Protein AF-A0A355FSC6-F1 (afdb_monomer_lite)

Structure (mmCIF, N/CA/C/O backbone):
data_AF-A0A355FSC6-F1
#
_entry.id   AF-A0A355FSC6-F1
#
loop_
_atom_site.group_PDB
_atom_site.id
_atom_site.type_symbol
_atom_site.label_atom_id
_atom_site.label_alt_id
_atom_site.label_comp_id
_atom_site.label_asym_id
_atom_site.label_entity_id
_atom_site.label_seq_id
_atom_site.pdbx_PDB_ins_code
_atom_site.Cartn_x
_atom_site.Cartn_y
_atom_site.Cartn_z
_atom_site.occupancy
_atom_site.B_iso_or_equiv
_atom_site.auth_seq_id
_atom_site.auth_comp_id
_atom_site.auth_asym_id
_atom_site.auth_atom_id
_atom_site.pdbx_PDB_model_num
ATOM 1 N N . MET A 1 1 ? -1.856 -15.372 -3.098 1.00 87.31 1 MET A N 1
ATOM 2 C CA . MET A 1 1 ? -0.596 -14.742 -3.552 1.00 87.31 1 MET A CA 1
ATOM 3 C C . MET A 1 1 ? 0.070 -14.093 -2.347 1.00 87.31 1 MET A C 1
ATOM 5 O O . MET A 1 1 ? -0.659 -13.486 -1.572 1.00 87.31 1 MET A O 1
ATOM 9 N N . ARG A 1 2 ? 1.385 -14.258 -2.130 1.00 93.44 2 ARG A N 1
ATOM 10 C CA . ARG A 1 2 ? 2.098 -13.610 -1.008 1.00 93.44 2 ARG A CA 1
ATOM 11 C C . ARG A 1 2 ? 2.754 -12.303 -1.453 1.00 93.44 2 ARG A C 1
ATOM 13 O O . ARG A 1 2 ? 2.984 -12.099 -2.640 1.00 93.44 2 ARG A O 1
ATOM 20 N N . LEU A 1 3 ? 3.126 -11.463 -0.484 1.00 94.00 3 LEU A N 1
ATOM 21 C CA . LEU A 1 3 ? 3.765 -10.160 -0.722 1.00 94.00 3 LEU A CA 1
ATOM 22 C C . LEU A 1 3 ? 4.995 -10.252 -1.639 1.00 94.00 3 LEU A C 1
ATOM 24 O O . LEU A 1 3 ? 5.108 -9.476 -2.577 1.00 94.00 3 LEU A O 1
ATOM 28 N N . PHE A 1 4 ? 5.894 -11.206 -1.384 1.00 94.44 4 PHE A N 1
ATOM 29 C CA . PHE A 1 4 ? 7.147 -11.353 -2.140 1.00 94.44 4 PHE A CA 1
ATOM 30 C C . PHE A 1 4 ? 6.984 -12.061 -3.493 1.00 94.44 4 PHE A C 1
ATOM 32 O O . PHE A 1 4 ? 7.915 -12.046 -4.296 1.00 94.44 4 PHE A O 1
ATOM 39 N N . ASP A 1 5 ? 5.825 -12.675 -3.741 1.00 94.56 5 ASP A N 1
ATOM 40 C CA . ASP A 1 5 ? 5.459 -13.159 -5.076 1.00 94.56 5 ASP A CA 1
ATOM 41 C C . ASP A 1 5 ? 4.865 -12.013 -5.905 1.00 94.56 5 ASP A C 1
ATOM 43 O O . ASP A 1 5 ? 5.085 -11.936 -7.106 1.00 94.56 5 ASP A O 1
ATOM 47 N N . PHE A 1 6 ? 4.122 -11.116 -5.249 1.00 95.06 6 PHE A N 1
ATOM 48 C CA . PHE A 1 6 ? 3.464 -9.977 -5.881 1.00 95.06 6 PHE A CA 1
ATOM 49 C C . PHE A 1 6 ? 4.423 -8.832 -6.204 1.00 95.06 6 PHE A C 1
ATOM 51 O O . PHE A 1 6 ? 4.323 -8.235 -7.272 1.00 95.06 6 PHE A O 1
ATOM 58 N N . ALA A 1 7 ? 5.327 -8.502 -5.276 1.00 96.38 7 ALA A N 1
ATOM 59 C CA . ALA A 1 7 ? 6.181 -7.335 -5.394 1.00 96.38 7 ALA A CA 1
ATOM 60 C C . ALA A 1 7 ? 7.611 -7.565 -4.906 1.00 96.38 7 ALA A C 1
ATOM 62 O O . ALA A 1 7 ? 7.867 -8.260 -3.918 1.00 96.38 7 ALA A O 1
ATOM 63 N N . PHE A 1 8 ? 8.545 -6.870 -5.545 1.00 95.44 8 PHE A N 1
ATOM 64 C CA . PHE A 1 8 ? 9.891 -6.701 -5.035 1.00 95.44 8 PHE A CA 1
ATOM 65 C C . PHE A 1 8 ? 9.890 -5.689 -3.883 1.00 95.44 8 PHE A C 1
ATOM 67 O O . PHE A 1 8 ? 9.466 -4.543 -4.042 1.00 95.44 8 PHE A O 1
ATOM 74 N N . VAL A 1 9 ? 10.379 -6.107 -2.713 1.00 93.44 9 VAL A N 1
ATOM 75 C CA . VAL A 1 9 ? 10.422 -5.277 -1.500 1.00 93.44 9 VAL A CA 1
ATOM 76 C C . VAL A 1 9 ? 11.873 -5.119 -1.035 1.00 93.44 9 VAL A C 1
ATOM 78 O O . VAL A 1 9 ? 12.379 -5.975 -0.298 1.00 93.44 9 VAL A O 1
ATOM 81 N N . PRO A 1 10 ? 12.578 -4.053 -1.455 1.00 88.75 10 PRO A N 1
ATOM 82 C CA . PRO A 1 10 ? 13.966 -3.849 -1.062 1.00 88.75 10 PRO A CA 1
ATOM 83 C C . PRO A 1 10 ? 14.068 -3.523 0.428 1.00 88.75 10 PRO A C 1
ATOM 85 O O . PRO A 1 10 ? 13.238 -2.798 0.975 1.00 88.75 10 PRO A O 1
ATOM 88 N N . ASN A 1 11 ? 15.117 -4.037 1.077 1.00 87.56 11 ASN A N 1
ATOM 89 C CA . ASN A 1 11 ? 15.451 -3.727 2.470 1.00 87.56 11 ASN A CA 1
ATOM 90 C C . ASN A 1 11 ? 14.250 -3.807 3.416 1.00 87.56 11 ASN A C 1
ATOM 92 O O . ASN A 1 11 ? 14.075 -2.925 4.245 1.00 87.56 11 ASN A O 1
ATOM 96 N N . TYR A 1 12 ? 13.436 -4.863 3.314 1.00 87.38 12 TYR A N 1
ATOM 97 C CA . TYR A 1 12 ? 12.143 -4.992 4.000 1.00 87.38 12 TYR A CA 1
ATOM 98 C C . TYR A 1 12 ? 12.072 -4.524 5.476 1.00 87.38 12 TYR A C 1
ATOM 100 O O . TYR A 1 12 ? 11.045 -3.957 5.852 1.00 87.38 12 TYR A O 1
ATOM 108 N N . PRO A 1 13 ? 13.114 -4.668 6.324 1.00 88.62 13 PRO A N 1
ATOM 109 C CA . PRO A 1 13 ? 13.118 -4.048 7.652 1.00 88.62 13 PRO A CA 1
ATOM 110 C C . PRO A 1 13 ? 12.916 -2.519 7.664 1.00 88.62 13 PRO A C 1
ATOM 112 O O . PRO A 1 13 ? 12.251 -2.004 8.558 1.00 88.62 13 PRO A O 1
ATOM 115 N N . GLU A 1 14 ? 13.453 -1.784 6.687 1.00 89.50 14 GLU A N 1
ATOM 116 C CA . GLU A 1 14 ? 13.382 -0.319 6.624 1.00 89.50 14 GLU A CA 1
ATOM 117 C C . GLU A 1 14 ? 11.953 0.196 6.355 1.00 89.50 14 GLU A C 1
ATOM 119 O O . GLU A 1 14 ? 11.485 1.034 7.132 1.00 89.50 14 GLU A O 1
ATOM 124 N N . PRO A 1 15 ? 11.203 -0.306 5.349 1.00 90.31 15 PRO A N 1
ATOM 125 C CA . PRO A 1 15 ? 9.775 -0.040 5.224 1.00 90.31 15 PRO A CA 1
ATOM 126 C C . PRO A 1 15 ? 8.984 -0.244 6.513 1.00 90.31 15 PRO A C 1
ATOM 128 O O . PRO A 1 15 ? 8.163 0.600 6.868 1.00 90.31 15 PRO A O 1
ATOM 131 N N . LEU A 1 16 ? 9.233 -1.343 7.229 1.00 90.94 16 LEU A N 1
ATOM 132 C CA . LEU A 1 16 ? 8.506 -1.650 8.458 1.00 90.94 16 LEU A CA 1
ATOM 133 C C . LEU A 1 16 ? 8.817 -0.631 9.559 1.00 90.94 16 LEU A C 1
ATOM 135 O O . LEU A 1 16 ? 7.899 -0.157 10.222 1.00 90.94 16 LEU A O 1
ATOM 139 N N . GLU A 1 17 ? 10.074 -0.212 9.720 1.00 89.94 17 GLU A N 1
ATOM 140 C CA . GLU A 1 17 ? 10.399 0.866 10.662 1.00 89.94 17 GLU A CA 1
ATOM 141 C C . GLU A 1 17 ? 9.750 2.202 10.256 1.00 89.94 17 GLU A C 1
ATOM 143 O O . GLU A 1 17 ? 9.283 2.942 11.123 1.00 89.94 17 GLU A O 1
ATOM 148 N N . ARG A 1 18 ? 9.625 2.503 8.954 1.00 89.88 18 ARG A N 1
ATOM 149 C CA . ARG A 1 18 ? 8.864 3.681 8.494 1.00 89.88 18 ARG A CA 1
ATOM 150 C C . ARG A 1 18 ? 7.381 3.574 8.847 1.00 89.88 18 ARG A C 1
ATOM 152 O O . ARG A 1 18 ? 6.830 4.539 9.371 1.00 89.88 18 ARG A O 1
ATOM 159 N N . LEU A 1 19 ? 6.758 2.414 8.629 1.00 92.38 19 LEU A N 1
ATOM 160 C CA . LEU A 1 19 ? 5.358 2.173 8.995 1.00 92.38 19 LEU A CA 1
ATOM 161 C C . LEU A 1 19 ? 5.132 2.355 10.497 1.00 92.38 19 LEU A C 1
ATOM 163 O O . LEU A 1 19 ? 4.204 3.048 10.900 1.00 92.38 19 LEU A O 1
ATOM 167 N N . LYS A 1 20 ? 6.014 1.789 11.325 1.00 91.19 20 LYS A N 1
ATOM 168 C CA . LYS A 1 20 ? 5.984 1.934 12.786 1.00 91.19 20 LYS A CA 1
ATOM 169 C C . LYS A 1 20 ? 6.040 3.389 13.239 1.00 91.19 20 LYS A C 1
ATOM 171 O O . LYS A 1 20 ? 5.356 3.754 14.187 1.00 91.19 20 LYS A O 1
ATOM 176 N N . ASN A 1 21 ? 6.882 4.196 12.596 1.00 89.81 21 ASN A N 1
ATOM 177 C CA . ASN A 1 21 ? 7.045 5.607 12.940 1.00 89.81 21 ASN A CA 1
ATOM 178 C C . ASN A 1 21 ? 5.864 6.462 12.466 1.00 89.81 21 ASN A C 1
ATOM 180 O O . ASN A 1 21 ? 5.541 7.458 13.112 1.00 89.81 21 ASN A O 1
ATOM 184 N N . LEU A 1 22 ? 5.244 6.081 11.346 1.00 90.56 22 LEU A N 1
ATOM 185 C CA . LEU A 1 22 ? 4.089 6.765 10.774 1.00 90.56 22 LEU A CA 1
ATOM 186 C C . LEU A 1 22 ? 2.798 6.453 11.543 1.00 90.56 22 LEU A C 1
ATOM 188 O O . LEU A 1 22 ? 1.977 7.346 11.751 1.00 90.56 22 LEU A O 1
ATOM 192 N N . ALA A 1 23 ? 2.631 5.201 11.967 1.00 92.75 23 ALA A N 1
ATOM 193 C CA . ALA A 1 23 ? 1.458 4.744 12.692 1.00 92.75 23 ALA A CA 1
ATOM 194 C C . ALA A 1 23 ? 1.313 5.424 14.065 1.00 92.75 23 ALA A C 1
ATOM 196 O O . ALA A 1 23 ? 2.282 5.871 14.694 1.00 92.75 23 ALA A O 1
ATOM 197 N N . ALA A 1 24 ? 0.073 5.477 14.553 1.00 89.44 24 ALA A N 1
ATOM 198 C CA . ALA A 1 24 ? -0.230 5.755 15.947 1.00 89.44 24 ALA A CA 1
ATOM 199 C C . ALA A 1 24 ? 0.558 4.801 16.865 1.00 89.44 24 ALA A C 1
ATOM 201 O O . ALA A 1 24 ? 1.114 3.799 16.415 1.00 89.44 24 ALA A O 1
ATOM 202 N N . ASN A 1 25 ? 0.687 5.153 18.146 1.00 77.19 25 ASN A N 1
ATOM 203 C CA . ASN A 1 25 ? 1.581 4.465 19.081 1.00 77.19 25 ASN A CA 1
ATOM 204 C C . ASN A 1 25 ? 1.118 3.023 19.383 1.00 77.19 25 ASN A C 1
ATOM 206 O O . ASN A 1 25 ? 0.506 2.756 20.413 1.00 77.19 25 ASN A O 1
ATOM 210 N N . GLU A 1 26 ? 1.438 2.106 18.473 1.00 76.31 26 GLU A N 1
ATOM 211 C CA . GLU A 1 26 ? 1.066 0.696 18.493 1.00 76.31 26 GLU A CA 1
ATOM 212 C C . GLU A 1 26 ? 2.172 -0.157 19.137 1.00 76.31 26 GLU A C 1
ATOM 214 O O . GLU A 1 26 ? 3.376 0.030 18.911 1.00 76.31 26 GLU A O 1
ATOM 219 N N . HIS A 1 27 ? 1.775 -1.141 19.946 1.00 80.12 27 HIS A N 1
ATOM 220 C CA . HIS A 1 27 ? 2.710 -1.969 20.707 1.00 80.12 27 HIS A CA 1
ATOM 221 C C . HIS A 1 27 ? 3.202 -3.178 19.887 1.00 80.12 27 HIS A C 1
ATOM 223 O O . HIS A 1 27 ? 2.748 -4.304 20.060 1.00 80.12 27 HIS A O 1
ATOM 229 N N . TRP A 1 28 ? 4.193 -2.975 19.012 1.00 85.25 28 TRP A N 1
ATOM 230 C CA . TRP A 1 28 ? 4.728 -4.014 18.105 1.00 85.25 28 TRP A CA 1
ATOM 231 C C . TRP A 1 28 ? 5.674 -5.052 18.745 1.00 85.25 28 TRP A C 1
ATOM 23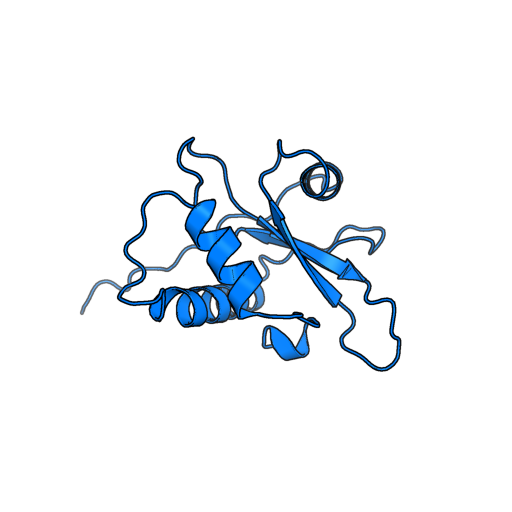3 O O . TRP A 1 28 ? 6.271 -5.888 18.052 1.00 85.25 28 TRP A O 1
ATOM 243 N N . GLY A 1 29 ? 5.825 -5.011 20.071 1.00 78.50 29 GLY A N 1
ATOM 244 C CA . GLY A 1 29 ? 6.751 -5.850 20.831 1.00 78.50 29 GLY A CA 1
ATOM 245 C C . GLY A 1 29 ? 8.219 -5.436 20.672 1.00 78.50 29 GLY A C 1
ATOM 246 O O . GLY A 1 29 ? 8.560 -4.501 19.943 1.00 78.50 29 GLY A O 1
ATOM 247 N N . ARG A 1 30 ? 9.124 -6.139 21.370 1.00 73.50 30 ARG A N 1
ATOM 248 C CA . ARG A 1 30 ? 10.567 -5.842 21.310 1.00 73.50 30 ARG A CA 1
ATOM 249 C C . ARG A 1 30 ? 11.090 -5.970 19.877 1.00 73.50 30 ARG A C 1
ATOM 251 O O . ARG A 1 30 ? 10.904 -7.007 19.242 1.00 73.50 30 ARG A O 1
ATOM 258 N N . GLY A 1 31 ? 11.745 -4.915 19.392 1.00 68.75 31 GLY A N 1
ATOM 259 C CA . GLY A 1 31 ? 12.330 -4.869 18.050 1.00 68.75 31 GLY A CA 1
ATOM 260 C C . GLY A 1 31 ? 11.310 -4.950 16.910 1.00 68.75 31 GLY A C 1
ATOM 261 O O . GLY A 1 31 ? 11.654 -5.461 15.853 1.00 68.75 31 GLY A O 1
ATOM 262 N N . ALA A 1 32 ? 10.056 -4.531 17.132 1.00 73.06 32 ALA A N 1
ATOM 263 C CA . ALA A 1 32 ? 8.990 -4.568 16.123 1.00 73.06 32 ALA A CA 1
ATOM 264 C C . ALA A 1 32 ? 8.724 -5.968 15.528 1.00 73.06 32 ALA A C 1
ATOM 266 O O . ALA A 1 32 ? 8.239 -6.104 14.405 1.00 73.06 32 ALA A O 1
ATOM 267 N N . ARG A 1 33 ? 9.009 -7.036 16.290 1.00 75.50 33 ARG A N 1
ATOM 268 C CA . ARG A 1 33 ? 8.905 -8.428 15.817 1.00 75.50 33 ARG A CA 1
ATOM 269 C C . ARG A 1 33 ? 7.510 -8.780 15.293 1.00 75.50 33 ARG A C 1
ATOM 271 O O . ARG A 1 33 ? 7.394 -9.602 14.389 1.00 75.50 33 ARG A O 1
ATOM 278 N N . MET A 1 34 ? 6.463 -8.173 15.852 1.00 86.94 34 MET A N 1
ATOM 279 C CA . MET A 1 34 ? 5.084 -8.428 15.425 1.00 86.94 34 MET A CA 1
ATOM 280 C C . MET A 1 34 ? 4.703 -7.656 14.162 1.00 86.94 34 MET A C 1
ATOM 282 O O . MET A 1 34 ? 3.829 -8.111 13.434 1.00 86.94 34 MET A O 1
ATOM 286 N N . LEU A 1 35 ? 5.382 -6.546 13.857 1.00 89.88 35 LEU A N 1
ATOM 287 C CA . LEU A 1 35 ? 5.043 -5.690 12.720 1.00 89.88 35 LEU A CA 1
ATOM 288 C C . LEU A 1 35 ? 5.274 -6.391 11.380 1.00 89.88 35 LEU A C 1
ATOM 290 O O . LEU A 1 35 ? 4.458 -6.282 10.470 1.00 89.88 35 LEU A O 1
ATOM 294 N N . ARG A 1 36 ? 6.349 -7.180 11.277 1.00 91.00 36 ARG A N 1
ATOM 295 C CA . ARG A 1 36 ? 6.614 -7.993 10.083 1.00 91.00 36 ARG A CA 1
ATOM 296 C C . ARG A 1 36 ? 5.501 -9.010 9.830 1.00 91.00 36 ARG A C 1
ATOM 298 O O . ARG A 1 36 ? 5.035 -9.145 8.702 1.00 91.00 36 ARG A O 1
ATOM 305 N N . SER A 1 37 ? 5.098 -9.745 10.867 1.00 90.94 37 SER A N 1
ATOM 306 C CA . SER A 1 37 ? 4.010 -10.722 10.754 1.00 90.94 37 SER A CA 1
ATOM 307 C C . SER A 1 37 ? 2.689 -10.030 10.443 1.00 90.94 37 SER A C 1
ATOM 309 O O . SER A 1 37 ? 1.973 -10.478 9.556 1.00 90.94 37 SER A O 1
ATOM 311 N N . TYR A 1 38 ? 2.407 -8.912 11.115 1.00 92.94 38 TYR A N 1
ATOM 312 C CA . TYR A 1 38 ? 1.233 -8.086 10.861 1.00 92.94 38 TYR A CA 1
ATOM 313 C C . TYR A 1 38 ?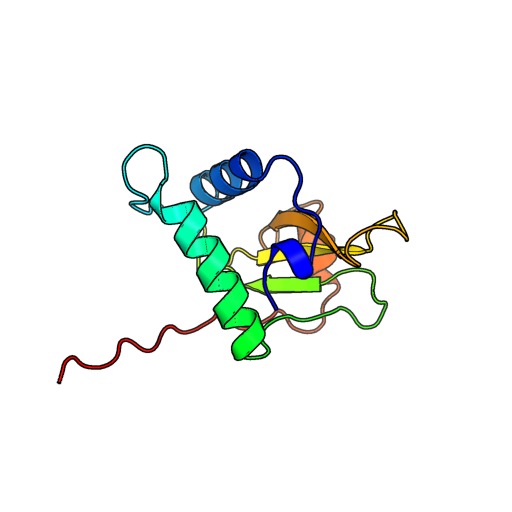 1.152 -7.659 9.397 1.00 92.94 38 TYR A C 1
ATOM 315 O O . TYR A 1 38 ? 0.145 -7.929 8.757 1.00 92.94 38 TYR A O 1
ATOM 323 N N . PHE A 1 39 ? 2.208 -7.055 8.845 1.00 93.88 39 PHE A N 1
ATOM 324 C CA . PHE A 1 39 ? 2.168 -6.539 7.478 1.00 93.88 39 PHE A CA 1
ATOM 325 C C . PHE A 1 39 ? 2.024 -7.655 6.435 1.00 93.88 39 PHE A C 1
ATOM 327 O O . PHE A 1 39 ? 1.237 -7.524 5.501 1.00 93.88 39 PHE A O 1
ATOM 334 N N . ASN A 1 40 ? 2.707 -8.790 6.623 1.00 93.62 40 ASN A N 1
ATOM 335 C CA . ASN A 1 40 ? 2.530 -9.952 5.747 1.00 93.62 40 ASN A CA 1
ATOM 336 C C . ASN A 1 40 ? 1.088 -10.484 5.793 1.00 93.62 40 ASN A C 1
ATOM 338 O O . ASN A 1 40 ? 0.489 -10.717 4.749 1.00 93.62 40 ASN A O 1
ATOM 342 N N . HIS A 1 41 ? 0.519 -10.638 6.993 1.00 93.44 41 HIS A N 1
ATOM 343 C CA . HIS A 1 41 ? -0.866 -11.086 7.153 1.00 93.44 41 HIS A CA 1
ATOM 344 C C . HIS A 1 41 ? -1.880 -10.062 6.641 1.00 93.44 41 HIS A C 1
ATOM 346 O O . HIS A 1 41 ? -2.921 -10.447 6.116 1.00 93.44 41 HIS A O 1
ATOM 352 N N . MET A 1 42 ? -1.577 -8.770 6.760 1.00 95.12 42 MET A N 1
ATOM 353 C CA . MET A 1 42 ? -2.380 -7.702 6.178 1.00 95.12 42 MET A CA 1
ATOM 354 C C . MET A 1 42 ? -2.434 -7.836 4.663 1.00 95.12 42 MET A C 1
ATOM 356 O O . MET A 1 42 ? -3.517 -7.808 4.091 1.00 95.12 42 MET A O 1
ATOM 360 N N . PHE A 1 43 ? -1.279 -8.030 4.023 1.00 96.19 43 PHE A N 1
ATOM 361 C CA . PHE A 1 43 ? -1.219 -8.251 2.585 1.00 96.19 43 PHE A CA 1
ATOM 362 C C . PHE A 1 43 ? -2.027 -9.488 2.177 1.00 96.19 43 PHE A C 1
ATOM 364 O O . PHE A 1 43 ? -2.842 -9.409 1.264 1.00 96.19 43 PHE A O 1
ATOM 371 N N . ASP A 1 44 ? -1.861 -10.610 2.886 1.00 94.94 44 ASP A N 1
ATOM 372 C CA . ASP A 1 44 ? -2.645 -11.821 2.616 1.00 94.94 44 ASP A CA 1
ATOM 373 C C . ASP A 1 44 ? -4.157 -11.541 2.693 1.00 94.94 44 ASP A C 1
ATOM 375 O O . ASP A 1 44 ? -4.900 -11.955 1.807 1.00 94.94 44 ASP A O 1
ATOM 379 N N . LYS A 1 45 ? -4.608 -10.807 3.721 1.00 94.81 45 LYS A N 1
ATOM 380 C CA . LYS A 1 45 ? -6.021 -10.449 3.917 1.00 94.81 45 LYS A CA 1
ATOM 381 C C . LYS A 1 45 ? -6.548 -9.550 2.804 1.00 94.81 45 LYS A C 1
ATOM 383 O O . LYS A 1 45 ? -7.637 -9.779 2.301 1.00 94.81 45 LYS A O 1
ATOM 388 N N . VAL A 1 46 ? -5.776 -8.537 2.423 1.00 96.44 46 VAL A N 1
ATOM 389 C CA . VAL A 1 46 ? -6.109 -7.617 1.329 1.00 96.44 46 VAL A CA 1
ATOM 390 C C . VAL A 1 46 ? -6.280 -8.376 0.020 1.00 96.44 46 VAL A C 1
ATOM 392 O O . VAL A 1 46 ? -7.217 -8.106 -0.726 1.00 96.44 46 VAL A O 1
ATOM 395 N N . MET A 1 47 ? -5.392 -9.333 -0.250 1.00 95.31 47 MET A N 1
ATOM 396 C CA . MET A 1 47 ? -5.478 -10.169 -1.441 1.00 95.31 47 MET A CA 1
ATOM 397 C C . MET A 1 47 ? -6.692 -11.102 -1.411 1.00 95.31 47 MET A C 1
ATOM 399 O O . MET A 1 47 ? -7.343 -11.261 -2.438 1.00 95.31 47 MET A O 1
ATOM 403 N N . ASP A 1 48 ? -6.990 -11.710 -0.260 1.00 94.69 48 ASP A N 1
ATOM 404 C CA . ASP A 1 48 ? -8.136 -12.614 -0.072 1.00 94.69 48 ASP A CA 1
ATOM 405 C C . ASP A 1 48 ? -9.480 -11.880 -0.213 1.00 94.69 48 ASP A C 1
ATOM 407 O O . ASP A 1 48 ? -10.399 -12.370 -0.865 1.00 94.69 48 ASP A O 1
ATOM 411 N N . ASP A 1 49 ? -9.565 -10.663 0.327 1.00 94.88 49 ASP A N 1
ATOM 412 C CA . ASP A 1 49 ? -10.773 -9.833 0.290 1.00 94.88 49 ASP A CA 1
ATOM 413 C C . ASP A 1 49 ? -10.936 -9.027 -1.011 1.00 94.88 49 ASP A C 1
ATOM 415 O O . ASP A 1 49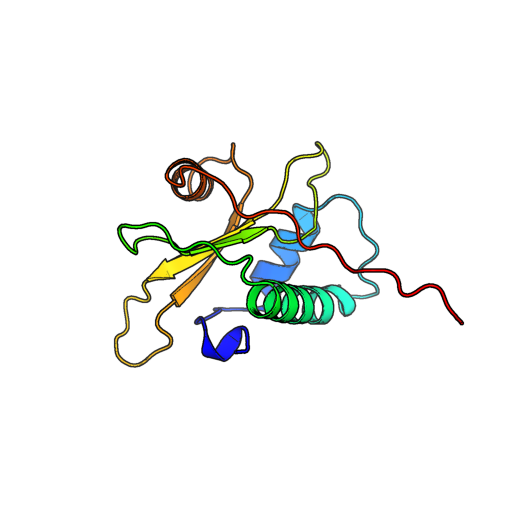 ? -11.952 -8.355 -1.187 1.00 94.88 49 ASP A O 1
ATOM 419 N N . GLY A 1 50 ? -9.935 -9.020 -1.897 1.00 95.38 50 GLY A N 1
ATOM 420 C CA . GLY A 1 50 ? -9.944 -8.183 -3.101 1.00 95.38 50 GLY A CA 1
ATOM 421 C C . GLY A 1 50 ? -9.870 -6.677 -2.809 1.00 95.38 50 GLY A C 1
ATOM 422 O O . GLY A 1 50 ? -10.465 -5.880 -3.525 1.00 95.38 50 GLY A O 1
ATOM 423 N N . LEU A 1 51 ? -9.151 -6.279 -1.754 1.00 96.56 51 LEU A N 1
ATOM 424 C CA . LEU A 1 51 ? -9.013 -4.883 -1.306 1.00 96.56 51 LEU A CA 1
ATOM 425 C C . LEU A 1 51 ? -7.759 -4.182 -1.856 1.00 96.56 51 LEU A C 1
ATOM 427 O O . LEU A 1 51 ? -7.435 -3.069 -1.439 1.00 96.56 51 LEU A O 1
ATOM 431 N N . LEU A 1 52 ? -7.021 -4.829 -2.758 1.00 96.56 52 LEU A N 1
ATOM 432 C CA . LEU A 1 52 ? -5.956 -4.192 -3.527 1.00 96.56 52 LEU A CA 1
ATOM 433 C C . LEU A 1 52 ? -6.590 -3.480 -4.726 1.00 96.56 52 LEU A C 1
ATOM 435 O O . LEU A 1 52 ? -7.295 -4.107 -5.510 1.00 96.56 52 LEU A O 1
ATOM 439 N N . THR A 1 53 ? -6.307 -2.193 -4.896 1.00 96.62 53 THR A N 1
ATOM 440 C CA . THR A 1 53 ? -6.753 -1.423 -6.064 1.00 96.62 53 THR A CA 1
ATOM 441 C C . THR A 1 53 ? -5.570 -1.153 -6.979 1.00 96.62 53 THR A C 1
ATOM 443 O O . THR A 1 53 ? -4.532 -0.672 -6.529 1.00 96.62 53 THR A O 1
ATOM 446 N N . VAL A 1 54 ? -5.721 -1.467 -8.263 1.00 96.75 54 VAL A N 1
ATOM 447 C CA . VAL A 1 54 ? -4.757 -1.116 -9.310 1.00 96.75 54 VAL A CA 1
ATOM 448 C C . VAL A 1 54 ? -5.333 0.055 -10.090 1.00 96.75 54 VAL A C 1
ATOM 450 O O . VAL A 1 54 ? -6.487 0.006 -10.510 1.00 96.75 54 VAL A O 1
ATOM 453 N N . HIS A 1 55 ? -4.541 1.105 -10.278 1.00 96.25 55 HIS A N 1
ATOM 454 C CA . HIS A 1 55 ? -4.966 2.258 -11.058 1.00 96.25 55 HIS A CA 1
ATOM 455 C C . HIS A 1 55 ? -5.216 1.841 -12.523 1.00 96.25 55 HIS A C 1
ATOM 457 O O . HIS A 1 55 ? -4.432 1.047 -13.051 1.00 96.25 55 HIS A O 1
ATOM 463 N N . PRO A 1 56 ? -6.235 2.377 -13.227 1.00 93.44 56 PRO A N 1
ATOM 464 C CA . PRO A 1 56 ? -6.562 1.961 -14.596 1.00 93.44 56 PRO A CA 1
ATOM 465 C C . PRO A 1 56 ? -5.413 2.102 -15.602 1.00 93.44 56 PRO A C 1
ATOM 467 O O . PRO A 1 56 ? -5.309 1.306 -16.532 1.00 93.44 56 PRO A O 1
ATOM 470 N N . ASN A 1 57 ? -4.518 3.074 -15.395 1.00 93.00 57 ASN A N 1
ATOM 471 C CA . ASN A 1 57 ? -3.339 3.266 -16.249 1.00 93.00 57 ASN A CA 1
ATOM 472 C C . ASN A 1 57 ? -2.172 2.325 -15.892 1.00 93.00 57 ASN A C 1
ATOM 474 O O . ASN A 1 57 ? -1.103 2.428 -16.485 1.00 93.00 57 ASN A O 1
ATOM 478 N N . GLY A 1 58 ? -2.335 1.459 -14.887 1.00 93.25 58 GLY A N 1
ATOM 479 C CA . GLY A 1 58 ? -1.325 0.502 -14.435 1.00 93.25 58 GLY A CA 1
ATOM 480 C C . GLY A 1 58 ? -0.114 1.122 -13.733 1.00 93.25 58 GLY A C 1
ATOM 481 O O . GLY A 1 58 ? 0.831 0.408 -13.433 1.00 93.25 58 GLY A O 1
ATOM 482 N N . ASN A 1 59 ? -0.112 2.428 -13.452 1.00 94.56 59 ASN A N 1
ATOM 483 C CA . ASN A 1 59 ? 1.036 3.130 -12.859 1.00 94.56 59 ASN A CA 1
ATOM 484 C C . ASN A 1 59 ? 1.208 2.881 -11.350 1.00 94.56 59 ASN A C 1
ATOM 486 O O . ASN A 1 59 ? 2.276 3.155 -10.802 1.00 94.56 59 ASN A O 1
ATOM 490 N N . SER A 1 60 ? 0.173 2.385 -10.670 1.00 97.06 60 SER A N 1
ATOM 491 C CA . SER A 1 60 ? 0.225 2.111 -9.240 1.00 97.06 60 SER A CA 1
ATOM 492 C C . SER A 1 60 ? -0.763 1.030 -8.813 1.00 97.06 60 SER A C 1
ATOM 494 O O . SER A 1 60 ? -1.843 0.879 -9.386 1.00 97.06 60 SER A O 1
ATOM 496 N N . ALA A 1 61 ? -0.391 0.300 -7.766 1.00 97.50 61 ALA A N 1
ATOM 497 C CA . ALA A 1 61 ? -1.285 -0.554 -7.002 1.00 97.50 61 ALA A CA 1
ATOM 498 C C . ALA A 1 61 ? -1.203 -0.159 -5.530 1.00 97.50 61 ALA A C 1
ATOM 500 O O . ALA A 1 61 ? -0.118 0.121 -5.016 1.00 97.50 61 ALA A O 1
ATOM 501 N N . VAL A 1 62 ? -2.342 -0.100 -4.851 1.00 97.81 62 VAL A N 1
ATOM 502 C CA . VAL A 1 62 ? -2.437 0.432 -3.491 1.00 97.81 62 VAL A CA 1
ATOM 503 C C . VAL A 1 62 ? -3.394 -0.391 -2.641 1.00 97.81 62 VAL A C 1
ATOM 505 O O . VAL A 1 62 ? -4.381 -0.938 -3.132 1.00 97.81 62 VAL A O 1
ATOM 508 N N . PHE A 1 63 ? -3.110 -0.479 -1.343 1.00 97.81 63 PHE A N 1
ATOM 509 C CA . PHE A 1 63 ? -4.045 -1.025 -0.358 1.00 97.81 63 PHE A CA 1
ATOM 510 C C . PHE A 1 63 ? -3.941 -0.299 0.980 1.00 97.81 63 PHE A C 1
ATOM 512 O O . PHE A 1 63 ? -2.894 0.244 1.337 1.00 97.81 63 PHE A O 1
ATOM 519 N N . HIS A 1 64 ? -5.023 -0.325 1.750 1.00 97.50 64 HIS A N 1
ATOM 520 C CA . HIS A 1 64 ? -5.078 0.269 3.079 1.00 97.50 64 HIS A CA 1
ATOM 521 C C . HIS A 1 64 ? -4.420 -0.655 4.126 1.00 97.50 64 HIS A C 1
ATOM 523 O O . HIS A 1 64 ? -4.826 -1.801 4.297 1.00 97.50 64 HIS A O 1
ATOM 529 N N . THR A 1 65 ? -3.438 -0.165 4.891 1.00 95.31 65 THR A N 1
ATOM 530 C CA . THR A 1 65 ? -2.632 -0.993 5.824 1.00 95.31 65 THR A CA 1
ATOM 531 C C . THR A 1 65 ? -3.358 -1.426 7.095 1.00 95.31 65 THR A C 1
ATOM 533 O O . THR A 1 65 ? -2.845 -2.248 7.841 1.00 95.31 65 THR A O 1
ATOM 536 N N . GLY A 1 66 ? -4.519 -0.841 7.375 1.00 93.75 66 GLY A N 1
ATOM 537 C CA . GLY A 1 66 ? -5.301 -1.077 8.594 1.00 93.75 66 GLY A CA 1
ATOM 538 C C . GLY A 1 66 ? -4.894 -0.167 9.753 1.00 93.75 66 GLY A C 1
ATOM 539 O O . GLY A 1 66 ? -5.603 -0.118 10.754 1.00 93.75 66 GLY A O 1
ATOM 540 N N . LEU A 1 67 ? -3.799 0.577 9.592 1.00 94.44 67 LEU A N 1
ATOM 541 C CA . LEU A 1 67 ? -3.255 1.500 10.578 1.00 94.44 67 LEU A CA 1
ATOM 542 C C . LEU A 1 67 ? -3.622 2.948 10.260 1.00 94.44 67 LEU A C 1
ATOM 544 O O . LEU A 1 67 ? -3.823 3.323 9.103 1.00 94.44 67 LEU A O 1
ATOM 548 N N . LEU A 1 68 ? -3.660 3.749 11.319 1.00 94.62 68 LEU A N 1
ATOM 549 C CA . LEU A 1 68 ? -3.828 5.195 11.284 1.00 94.62 68 LEU A CA 1
ATOM 550 C C . LEU A 1 68 ? -2.537 5.877 11.713 1.00 94.62 68 LEU A C 1
ATOM 552 O O . LEU A 1 68 ? -1.781 5.317 12.509 1.00 94.62 68 LEU A O 1
ATOM 556 N N . THR A 1 69 ? -2.303 7.098 11.242 1.00 94.25 69 THR A N 1
ATOM 557 C CA . THR A 1 69 ? -1.293 7.983 11.825 1.00 94.25 69 THR A CA 1
ATOM 558 C C . THR A 1 69 ? -1.738 8.498 13.194 1.00 94.25 69 THR A C 1
ATOM 560 O O . THR A 1 69 ? -2.882 8.332 13.612 1.00 94.25 69 THR A O 1
ATOM 563 N N . ARG A 1 70 ? -0.840 9.198 13.897 1.00 90.12 70 ARG A N 1
ATOM 564 C CA . ARG A 1 70 ? -1.173 9.910 15.148 1.00 90.12 70 ARG A CA 1
ATOM 565 C C . ARG A 1 70 ? -2.212 11.024 14.981 1.00 90.12 70 ARG A C 1
ATOM 567 O O . ARG A 1 70 ? -2.717 11.514 15.982 1.00 90.12 70 ARG A O 1
ATOM 574 N N . SER A 1 71 ? -2.468 11.447 13.747 1.00 92.19 71 SER A N 1
ATOM 575 C CA . SER A 1 71 ? -3.448 12.476 13.394 1.00 92.19 71 SER A CA 1
ATOM 576 C C . SER A 1 71 ? -4.683 11.868 12.724 1.00 92.19 71 SER A C 1
ATOM 578 O O . SER A 1 71 ? -5.347 12.553 11.955 1.00 92.19 71 SER A O 1
ATOM 580 N N . ASP A 1 72 ? -4.946 10.579 12.968 1.00 92.56 72 ASP A N 1
ATOM 581 C CA . ASP A 1 72 ? -6.106 9.842 12.454 1.00 92.56 72 ASP A CA 1
ATOM 582 C C . ASP A 1 72 ? -6.212 9.812 10.917 1.00 92.56 72 ASP A C 1
ATOM 584 O O . ASP A 1 72 ? -7.298 9.672 10.360 1.00 92.56 72 ASP A O 1
ATOM 588 N N . GLN A 1 73 ? -5.078 9.886 10.210 1.00 95.06 73 GLN A N 1
ATOM 589 C CA . GLN A 1 73 ? -5.039 9.687 8.757 1.00 95.06 73 GLN A CA 1
ATOM 590 C C . GLN A 1 73 ? -4.785 8.222 8.407 1.00 95.06 73 GLN A C 1
ATOM 592 O O . GLN A 1 73 ? -3.925 7.574 9.005 1.00 95.06 73 GLN A O 1
ATOM 597 N N . ASP A 1 74 ? -5.482 7.717 7.395 1.00 96.19 74 ASP A N 1
ATOM 598 C CA . ASP A 1 74 ? -5.271 6.369 6.871 1.00 96.19 74 ASP A CA 1
ATOM 599 C C . ASP A 1 74 ? -3.891 6.210 6.227 1.00 96.19 74 ASP A C 1
ATOM 601 O O . ASP A 1 74 ? -3.421 7.075 5.480 1.00 96.19 74 ASP A O 1
ATOM 605 N N . ILE A 1 75 ? -3.252 5.072 6.506 1.00 96.75 75 ILE A N 1
ATOM 606 C CA . ILE A 1 75 ? -1.956 4.714 5.934 1.00 96.75 75 ILE A CA 1
ATOM 607 C C . ILE A 1 75 ? -2.157 3.655 4.855 1.00 96.75 75 ILE A C 1
ATOM 609 O O . ILE A 1 75 ? -2.680 2.568 5.121 1.00 96.75 75 ILE A O 1
ATOM 613 N N . TYR A 1 76 ? -1.651 3.934 3.662 1.00 97.81 76 TYR A N 1
ATOM 614 C CA . TYR A 1 76 ? -1.708 3.061 2.498 1.00 97.81 76 TYR A CA 1
ATOM 615 C C . TYR A 1 76 ? -0.316 2.548 2.134 1.00 97.81 76 TYR A C 1
ATOM 617 O O . TYR A 1 76 ? 0.687 3.244 2.298 1.00 97.81 76 TYR A O 1
ATOM 625 N N . ALA A 1 77 ? -0.259 1.316 1.640 1.00 97.62 77 ALA A N 1
ATOM 626 C CA . ALA A 1 77 ? 0.905 0.746 0.979 1.00 97.62 77 ALA A CA 1
ATOM 627 C C . ALA A 1 77 ? 0.827 1.062 -0.517 1.00 97.62 77 ALA A C 1
ATOM 629 O O . ALA A 1 77 ? -0.218 0.839 -1.125 1.00 97.62 77 ALA A O 1
ATOM 630 N N . VAL A 1 78 ? 1.921 1.561 -1.093 1.00 97.69 78 VAL A N 1
ATOM 631 C CA . VAL A 1 78 ? 1.988 1.989 -2.494 1.00 97.69 78 VAL A CA 1
ATOM 632 C C . VAL A 1 78 ? 3.014 1.156 -3.249 1.00 97.69 78 VAL A C 1
ATOM 634 O O . VAL A 1 78 ? 4.175 1.042 -2.842 1.00 97.69 78 VAL A O 1
ATOM 637 N N . PHE A 1 79 ? 2.578 0.604 -4.374 1.00 97.62 79 PHE A N 1
ATOM 638 C CA . PHE A 1 79 ? 3.377 -0.163 -5.315 1.00 97.62 79 PHE A CA 1
ATOM 639 C C . PHE A 1 79 ? 3.345 0.520 -6.676 1.00 97.62 79 PHE A C 1
ATOM 641 O O . PHE A 1 79 ? 2.339 1.116 -7.052 1.00 97.62 79 PHE A O 1
ATOM 648 N N . VAL A 1 80 ? 4.440 0.408 -7.414 1.00 97.06 80 VAL A N 1
ATOM 649 C CA . VAL A 1 80 ? 4.578 0.896 -8.794 1.00 97.06 80 VAL A CA 1
ATOM 650 C C . VAL A 1 80 ? 5.057 -0.253 -9.680 1.00 97.06 80 VAL A C 1
ATOM 652 O O . VAL A 1 80 ? 5.609 -1.208 -9.131 1.00 97.06 80 VAL A O 1
ATOM 655 N N . PRO A 1 81 ? 4.869 -0.209 -11.008 1.00 96.75 81 PRO A N 1
ATOM 656 C CA . PRO A 1 81 ? 5.445 -1.202 -11.904 1.00 96.75 81 PRO A CA 1
ATOM 657 C C . PRO A 1 81 ? 6.941 -1.351 -11.667 1.00 96.75 81 PRO A C 1
ATOM 659 O O . PRO A 1 81 ? 7.661 -0.365 -11.482 1.00 96.75 81 PRO A O 1
ATOM 662 N N . ASN A 1 82 ? 7.403 -2.592 -11.636 1.00 94.81 82 ASN A N 1
ATOM 663 C CA . ASN A 1 82 ? 8.820 -2.871 -11.563 1.00 94.81 82 ASN A CA 1
ATOM 664 C C . ASN A 1 82 ? 9.469 -2.579 -12.921 1.00 94.81 82 ASN A C 1
ATOM 666 O O . ASN A 1 82 ? 8.922 -2.917 -13.964 1.00 94.81 82 ASN A O 1
ATOM 670 N N . GLU A 1 83 ? 10.650 -1.965 -12.913 1.00 91.50 83 GLU A N 1
ATOM 671 C CA . GLU A 1 83 ? 11.399 -1.658 -14.143 1.00 91.50 83 GLU A CA 1
ATOM 672 C C . GLU A 1 83 ? 12.103 -2.895 -14.723 1.00 91.50 83 GLU A C 1
ATOM 674 O O . GLU A 1 83 ? 12.668 -2.844 -15.812 1.00 91.50 83 GLU A O 1
ATOM 679 N N . ARG A 1 84 ? 12.121 -3.998 -13.968 1.00 90.44 84 ARG A N 1
ATOM 680 C CA . ARG A 1 84 ? 12.753 -5.257 -14.350 1.00 90.44 84 ARG A CA 1
ATOM 681 C C . ARG A 1 84 ? 11.717 -6.263 -14.827 1.00 90.44 84 ARG A C 1
ATOM 683 O O . ARG A 1 84 ? 10.948 -6.771 -14.017 1.00 90.44 84 ARG A O 1
ATOM 690 N N . ASP A 1 85 ? 11.798 -6.636 -16.101 1.00 81.62 85 ASP A N 1
ATOM 691 C CA . ASP A 1 85 ? 10.966 -7.693 -16.694 1.00 81.62 85 ASP A CA 1
ATOM 692 C C . ASP A 1 85 ? 11.280 -9.102 -16.151 1.00 81.62 85 ASP A C 1
ATOM 694 O O . ASP A 1 85 ? 10.488 -10.026 -16.312 1.00 81.62 85 ASP A O 1
ATOM 698 N N . ASP A 1 86 ? 12.443 -9.296 -15.515 1.00 87.94 86 ASP A N 1
ATOM 699 C CA . ASP A 1 86 ? 12.877 -10.572 -14.928 1.00 87.94 86 ASP A CA 1
ATOM 700 C C . ASP A 1 86 ? 12.559 -10.703 -13.425 1.00 87.94 86 ASP A C 1
ATOM 702 O O . ASP A 1 86 ? 13.108 -11.569 -12.739 1.00 87.94 86 ASP A O 1
ATOM 706 N N . ALA A 1 87 ? 11.698 -9.830 -12.897 1.00 90.06 87 ALA A N 1
ATOM 707 C CA . ALA A 1 87 ? 11.336 -9.757 -11.485 1.00 90.06 87 ALA A CA 1
ATOM 708 C C . ALA A 1 87 ? 9.809 -9.780 -11.285 1.00 90.06 87 ALA A C 1
ATOM 710 O O . ALA A 1 87 ? 9.045 -10.016 -12.214 1.00 90.06 87 ALA A O 1
ATOM 711 N N . GLN A 1 88 ? 9.357 -9.576 -10.044 1.00 94.25 88 GLN A N 1
ATOM 712 C CA . GLN A 1 88 ? 7.937 -9.391 -9.740 1.00 94.25 88 GLN A CA 1
ATOM 713 C C . GLN A 1 88 ? 7.389 -8.161 -10.469 1.00 94.25 88 GLN A C 1
ATOM 715 O O . GLN A 1 88 ? 8.071 -7.137 -10.493 1.00 94.25 88 GLN A O 1
ATOM 720 N N . ASP A 1 89 ? 6.144 -8.231 -10.946 1.00 94.31 89 ASP A N 1
ATOM 721 C CA . ASP A 1 89 ? 5.481 -7.154 -11.701 1.00 94.31 89 ASP A CA 1
ATOM 722 C C . ASP A 1 89 ? 5.462 -5.814 -10.952 1.00 94.31 89 ASP A C 1
ATOM 724 O O . ASP A 1 89 ? 5.525 -4.743 -11.556 1.00 94.31 89 ASP A O 1
ATOM 728 N N . TRP A 1 90 ? 5.385 -5.866 -9.621 1.00 97.38 90 TRP A N 1
ATOM 729 C CA . TRP A 1 90 ? 5.293 -4.688 -8.770 1.00 97.38 90 TRP A CA 1
ATOM 730 C C . TRP A 1 90 ? 6.572 -4.450 -7.970 1.00 97.38 90 TRP A C 1
ATOM 732 O O . TRP A 1 90 ? 7.267 -5.363 -7.531 1.00 97.38 90 TRP A O 1
ATOM 742 N N . PHE A 1 91 ? 6.859 -3.186 -7.706 1.00 96.62 91 PHE A N 1
ATOM 743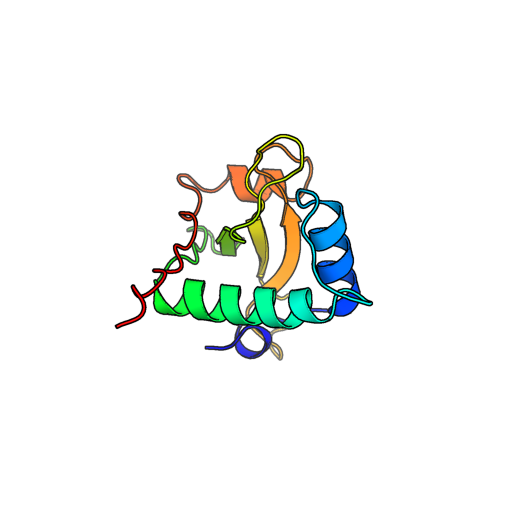 C CA . PHE A 1 91 ? 7.901 -2.719 -6.810 1.00 96.62 91 PHE A CA 1
ATOM 744 C C . PHE A 1 91 ? 7.246 -2.002 -5.634 1.00 96.62 91 PHE A C 1
ATOM 746 O O . PHE A 1 91 ? 6.481 -1.050 -5.813 1.00 96.62 91 PHE A O 1
ATOM 753 N N . PHE A 1 92 ? 7.551 -2.431 -4.411 1.00 96.81 92 PHE A N 1
ATOM 754 C CA . PHE A 1 92 ? 7.046 -1.761 -3.220 1.00 96.81 92 PHE A CA 1
ATOM 755 C C . PHE A 1 92 ? 7.765 -0.428 -3.018 1.00 96.81 92 PHE A C 1
ATOM 757 O O . PHE A 1 92 ? 8.955 -0.382 -2.697 1.00 96.81 92 PHE A O 1
ATOM 764 N N . ARG A 1 93 ? 7.025 0.670 -3.187 1.00 95.44 93 ARG A N 1
ATOM 765 C CA . ARG A 1 93 ? 7.584 2.019 -3.137 1.00 95.44 93 ARG A CA 1
ATOM 766 C C . ARG A 1 93 ? 7.613 2.587 -1.723 1.00 95.44 93 ARG A C 1
ATOM 768 O O . ARG A 1 93 ? 8.559 3.292 -1.378 1.00 95.44 93 ARG A O 1
ATOM 775 N N . GLY A 1 94 ? 6.605 2.288 -0.907 1.00 95.69 94 GLY A N 1
ATOM 776 C CA . GLY A 1 94 ? 6.556 2.760 0.473 1.00 95.69 94 GLY A CA 1
ATOM 777 C C . GLY A 1 94 ? 5.152 2.866 1.051 1.00 95.69 94 GLY A C 1
ATOM 778 O O . GLY A 1 94 ? 4.179 2.370 0.488 1.00 95.69 94 GLY A O 1
ATOM 779 N N . PHE A 1 95 ? 5.077 3.540 2.196 1.00 96.44 95 PHE A N 1
ATOM 780 C CA . PHE A 1 95 ? 3.832 3.871 2.882 1.00 96.44 95 PHE A CA 1
ATOM 781 C C . PHE A 1 95 ? 3.533 5.357 2.746 1.00 96.44 95 PHE A C 1
ATOM 783 O O . PHE A 1 95 ? 4.455 6.174 2.785 1.00 96.44 95 PHE A O 1
ATOM 790 N N . SER A 1 96 ? 2.258 5.710 2.615 1.00 96.44 96 SER A N 1
ATOM 791 C CA . SER A 1 96 ? 1.839 7.104 2.507 1.00 96.44 96 SER A CA 1
ATOM 792 C C . SER A 1 96 ? 0.427 7.334 3.029 1.00 96.44 96 SER A C 1
ATOM 794 O O . SER A 1 96 ? -0.360 6.395 3.150 1.00 96.44 96 SER A O 1
ATOM 796 N N . THR A 1 97 ? 0.120 8.588 3.340 1.00 95.75 97 THR A N 1
ATOM 797 C CA . THR A 1 97 ? -1.248 9.060 3.574 1.00 95.75 97 THR A CA 1
ATOM 798 C C . THR A 1 97 ? -1.741 9.775 2.321 1.00 95.75 97 THR A C 1
ATOM 800 O O . THR A 1 97 ? -0.936 10.197 1.490 1.00 95.75 97 THR A O 1
ATOM 803 N N . ARG A 1 98 ? -3.060 9.942 2.184 1.00 93.12 98 ARG A N 1
ATOM 804 C CA . ARG A 1 98 ? -3.658 10.627 1.025 1.00 93.12 98 ARG A CA 1
ATOM 805 C C . ARG A 1 98 ? -3.094 12.039 0.810 1.00 93.12 98 ARG A C 1
ATOM 807 O O . ARG A 1 98 ? -2.879 12.433 -0.325 1.00 93.12 98 ARG A O 1
ATOM 814 N N . ASP A 1 99 ? -2.829 12.770 1.891 1.00 90.38 99 ASP A N 1
ATOM 815 C CA . ASP A 1 99 ? -2.397 14.176 1.837 1.00 90.38 99 ASP A CA 1
ATOM 816 C C . ASP A 1 99 ? -0.866 14.360 1.804 1.00 90.38 99 ASP A C 1
ATOM 818 O O . ASP A 1 99 ? -0.369 15.486 1.857 1.00 90.38 99 ASP A O 1
ATOM 822 N N . ALA A 1 100 ? -0.086 13.274 1.787 1.00 92.06 100 ALA A N 1
ATOM 823 C CA . ALA A 1 100 ? 1.370 13.361 1.802 1.00 92.06 100 ALA A CA 1
ATOM 824 C C . ALA A 1 100 ? 1.939 13.701 0.416 1.00 92.06 100 ALA A C 1
ATOM 826 O O . ALA A 1 100 ? 1.595 13.083 -0.585 1.00 92.06 100 ALA A O 1
ATOM 827 N N . ILE A 1 101 ? 2.901 14.621 0.362 1.00 90.12 101 ILE A N 1
ATOM 828 C CA . ILE A 1 101 ? 3.597 14.961 -0.888 1.00 90.12 101 ILE 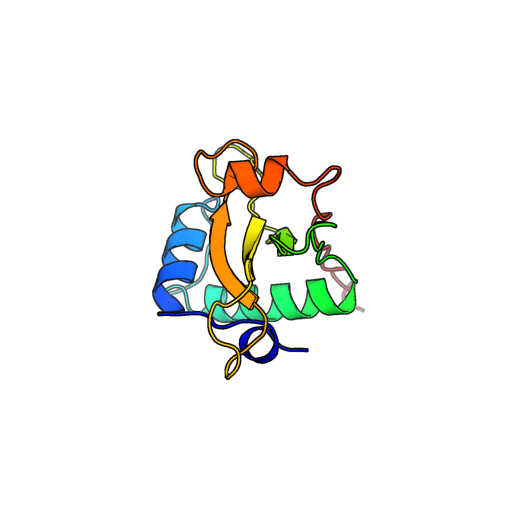A CA 1
ATOM 829 C C . ILE A 1 101 ? 4.425 13.757 -1.378 1.00 90.12 101 ILE A C 1
ATOM 831 O O . ILE A 1 101 ? 5.105 13.090 -0.589 1.00 90.12 101 ILE A O 1
ATOM 835 N N . GLY A 1 102 ? 4.406 13.494 -2.685 1.00 92.44 102 GLY A N 1
ATOM 836 C CA . GLY A 1 102 ? 5.153 12.426 -3.340 1.00 92.44 102 GLY A CA 1
ATOM 837 C C . GLY A 1 102 ? 4.301 11.179 -3.552 1.00 92.44 102 GLY A C 1
ATOM 838 O O . GLY A 1 102 ? 3.688 11.007 -4.596 1.00 92.44 102 GLY A O 1
ATOM 839 N N . LEU A 1 103 ? 4.278 10.263 -2.579 1.00 93.12 103 LEU A N 1
ATOM 840 C CA . LEU A 1 103 ? 3.481 9.033 -2.721 1.00 93.12 103 LEU A CA 1
ATOM 841 C C . LEU A 1 103 ? 1.975 9.263 -2.548 1.00 93.12 103 LEU A C 1
ATOM 843 O O . LEU A 1 103 ? 1.198 8.448 -3.038 1.00 93.12 103 LEU A O 1
ATOM 847 N N . GLY A 1 104 ? 1.559 10.348 -1.889 1.00 92.94 104 GLY A N 1
ATOM 848 C CA . GLY A 1 104 ? 0.147 10.715 -1.813 1.00 92.94 104 GLY A CA 1
ATOM 849 C C . GLY A 1 104 ? -0.392 11.251 -3.135 1.00 92.94 104 GLY A C 1
ATOM 850 O O . GLY A 1 104 ? -1.573 11.067 -3.399 1.00 92.94 104 GLY A O 1
ATOM 851 N N . ASP A 1 105 ? 0.459 11.782 -4.022 1.00 94.50 105 ASP A N 1
ATOM 852 C CA . ASP A 1 105 ? 0.046 12.146 -5.382 1.00 94.50 105 ASP A CA 1
ATOM 853 C C . ASP A 1 105 ? -0.449 10.908 -6.147 1.00 94.50 105 ASP A C 1
ATOM 855 O O . ASP A 1 105 ? -1.528 10.941 -6.731 1.00 94.50 105 ASP A O 1
ATOM 859 N N . LEU A 1 106 ? 0.262 9.775 -6.030 1.00 94.75 106 LEU A N 1
ATOM 860 C CA . LEU A 1 106 ? -0.179 8.494 -6.601 1.00 94.75 106 LEU A CA 1
ATOM 861 C C . LEU A 1 106 ? -1.492 8.009 -5.982 1.00 94.75 106 LEU A C 1
ATOM 863 O O . LEU A 1 106 ? -2.282 7.381 -6.669 1.00 94.75 106 LEU A O 1
ATOM 867 N N . LEU A 1 107 ? -1.736 8.272 -4.693 1.00 95.06 107 LEU A N 1
ATOM 868 C CA . LEU A 1 107 ? -3.005 7.937 -4.037 1.00 95.06 107 LEU A CA 1
ATOM 869 C C . LEU A 1 107 ? -4.146 8.846 -4.512 1.00 95.06 107 LEU A C 1
ATOM 871 O O . LEU A 1 107 ? -5.277 8.387 -4.636 1.00 95.06 107 LEU A O 1
ATOM 875 N N . ALA A 1 108 ? -3.860 10.120 -4.774 1.00 94.06 108 ALA A N 1
ATOM 876 C CA . ALA A 1 108 ? -4.830 11.093 -5.258 1.00 94.06 108 ALA A CA 1
ATOM 877 C C . ALA A 1 108 ? -5.261 10.839 -6.714 1.00 94.06 108 ALA A C 1
ATOM 879 O O . ALA A 1 108 ? -6.337 11.289 -7.100 1.00 94.06 108 ALA A O 1
ATOM 880 N N . GLU A 1 109 ? -4.458 10.111 -7.499 1.00 93.69 109 GLU A N 1
ATOM 881 C CA . GLU A 1 109 ? -4.828 9.658 -8.848 1.00 93.69 109 GLU A CA 1
ATOM 882 C C . GLU A 1 109 ? -5.932 8.586 -8.844 1.00 93.69 109 GLU A C 1
ATOM 884 O O . GLU A 1 109 ? -6.650 8.450 -9.833 1.00 93.69 109 GLU A O 1
ATOM 889 N N . HIS A 1 110 ? -6.105 7.830 -7.751 1.00 93.62 110 HIS A N 1
ATOM 890 C CA . HIS A 1 110 ? -7.200 6.859 -7.652 1.00 93.62 110 HIS A CA 1
ATOM 891 C C . HIS A 1 110 ? -8.524 7.586 -7.407 1.00 93.62 110 HIS A C 1
ATOM 893 O O . HIS A 1 110 ? -8.636 8.376 -6.468 1.00 93.62 110 HIS A O 1
ATOM 899 N N . GLU A 1 111 ? -9.536 7.272 -8.225 1.00 90.38 111 GLU A N 1
ATOM 900 C CA . GLU A 1 111 ? -10.907 7.780 -8.057 1.00 90.38 111 GLU A CA 1
ATOM 901 C C . GLU A 1 111 ? -11.431 7.460 -6.650 1.00 90.38 111 GLU A C 1
ATOM 903 O O . GLU A 1 111 ? -11.849 8.359 -5.917 1.00 90.38 111 GLU A O 1
ATOM 908 N N . ASP A 1 112 ? -11.269 6.201 -6.238 1.00 91.88 112 ASP A N 1
ATOM 909 C CA . ASP A 1 112 ? -11.572 5.713 -4.901 1.00 91.88 112 ASP 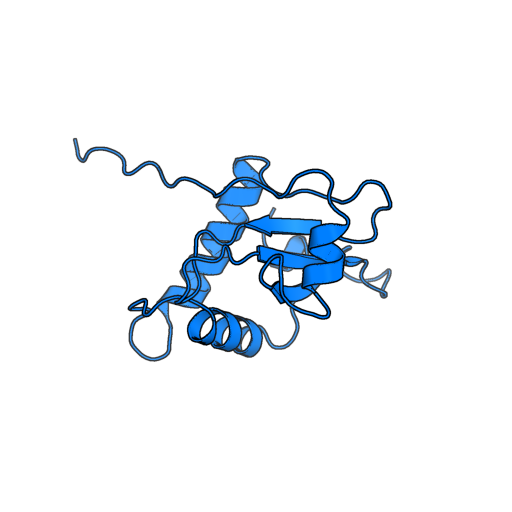A CA 1
ATOM 910 C C . ASP A 1 112 ? -10.362 5.001 -4.298 1.00 91.88 112 ASP A C 1
ATOM 912 O O . ASP A 1 112 ? -9.690 4.195 -4.944 1.00 91.88 112 ASP A O 1
ATOM 916 N N . LEU A 1 113 ? -10.100 5.276 -3.019 1.00 94.69 113 LEU A N 1
ATOM 917 C CA . LEU A 1 113 ? -9.065 4.568 -2.275 1.00 94.69 113 LEU A CA 1
ATOM 918 C C . LEU A 1 113 ? -9.592 3.235 -1.728 1.00 94.69 113 LEU A C 1
ATOM 920 O O . LEU A 1 113 ? -10.756 3.136 -1.332 1.00 94.69 113 LEU A O 1
ATOM 924 N N . PRO A 1 114 ? -8.726 2.210 -1.647 1.00 94.75 114 PRO A N 1
ATOM 925 C CA . PRO A 1 114 ? -9.099 0.889 -1.166 1.00 94.75 114 PRO A CA 1
ATOM 926 C C . PRO A 1 114 ? -9.627 0.953 0.266 1.00 94.75 114 PRO A C 1
ATOM 928 O O . PRO A 1 114 ? -9.048 1.603 1.140 1.00 94.75 114 PRO A O 1
ATOM 931 N N . ALA A 1 115 ? -10.710 0.224 0.521 1.00 94.56 115 ALA A N 1
ATOM 932 C CA . ALA A 1 115 ? -11.326 0.182 1.837 1.00 94.56 115 ALA A CA 1
ATOM 933 C C . ALA A 1 115 ? -10.401 -0.457 2.887 1.00 94.56 115 ALA A C 1
ATOM 935 O O . ALA A 1 115 ? -9.598 -1.351 2.605 1.00 94.56 115 ALA A O 1
ATOM 936 N N . ARG A 1 116 ? -10.560 -0.027 4.144 1.00 94.56 116 ARG A N 1
ATOM 937 C CA . ARG A 1 116 ? -9.833 -0.592 5.284 1.00 94.56 116 ARG A CA 1
ATOM 938 C C . ARG A 1 116 ? -10.184 -2.077 5.490 1.00 94.56 116 ARG A C 1
ATOM 940 O O . ARG A 1 116 ? -11.357 -2.378 5.738 1.00 94.56 116 ARG A O 1
ATOM 947 N N . PRO A 1 117 ? -9.193 -2.989 5.526 1.00 91.94 117 PRO A N 1
ATOM 948 C CA . PRO A 1 117 ? -9.424 -4.388 5.867 1.00 91.94 117 PRO A CA 1
ATOM 949 C C . PRO A 1 117 ? -10.011 -4.542 7.270 1.00 91.94 117 PRO A C 1
ATOM 951 O O . PRO A 1 117 ? -9.555 -3.916 8.231 1.00 91.94 117 PRO A O 1
ATOM 954 N N . ARG A 1 118 ? -11.016 -5.410 7.404 1.00 88.44 118 ARG A N 1
ATOM 955 C CA . ARG A 1 118 ? -11.642 -5.740 8.689 1.00 88.44 118 ARG A CA 1
ATOM 956 C C . ARG A 1 118 ? -11.265 -7.153 9.106 1.00 88.44 118 ARG A C 1
ATOM 958 O O . ARG A 1 118 ? -11.629 -8.131 8.455 1.00 88.44 118 ARG A O 1
ATOM 965 N N . PHE A 1 119 ? -10.574 -7.264 10.234 1.00 80.00 119 PHE A N 1
ATOM 966 C CA . PHE A 1 119 ? -10.386 -8.544 10.904 1.00 80.00 119 PHE A CA 1
ATOM 967 C C . PHE A 1 119 ? -11.643 -8.810 11.717 1.00 80.00 119 PHE A C 1
ATOM 969 O O . PHE A 1 119 ? -11.890 -8.144 12.720 1.00 80.00 119 PHE A O 1
ATOM 976 N N . ILE A 1 120 ? -12.468 -9.750 11.257 1.00 72.06 120 ILE A N 1
ATOM 977 C CA . ILE A 1 120 ? -13.581 -10.239 12.064 1.00 72.06 120 ILE A CA 1
ATOM 978 C C . ILE A 1 120 ? -12.943 -10.881 13.297 1.00 72.06 120 ILE A C 1
ATOM 980 O O . ILE A 1 120 ? -12.333 -11.947 13.191 1.00 72.06 120 ILE A O 1
ATOM 984 N N . GLN A 1 121 ? -13.047 -10.229 14.458 1.00 54.38 121 GLN A N 1
ATOM 985 C CA . GLN A 1 121 ? -12.853 -10.924 15.722 1.00 54.38 121 GLN A CA 1
ATOM 986 C C . GLN A 1 121 ? -13.923 -12.009 15.746 1.00 54.38 121 GLN A C 1
ATOM 988 O O . GLN A 1 121 ? -15.111 -11.715 15.878 1.00 54.38 121 GLN A O 1
ATOM 993 N N . ARG A 1 122 ? -13.520 -13.261 15.511 1.00 46.56 122 ARG A N 1
ATOM 994 C CA . ARG A 1 122 ? -14.414 -14.387 15.759 1.00 46.56 122 ARG A CA 1
ATOM 995 C C . ARG A 1 122 ? -14.835 -14.260 17.226 1.00 46.56 122 ARG A C 1
ATOM 997 O O . ARG A 1 122 ? -13.933 -14.184 18.060 1.00 46.56 122 ARG A O 1
ATOM 1004 N N . PRO A 1 123 ? -16.138 -14.188 17.551 1.00 43.06 123 PRO A N 1
ATOM 1005 C CA . PRO A 1 123 ? -16.548 -14.329 18.935 1.00 43.06 123 PRO A CA 1
ATOM 1006 C C . PRO A 1 123 ? -16.024 -15.689 19.392 1.00 43.06 123 PRO A C 1
ATOM 1008 O O . PRO A 1 123 ? -16.307 -16.708 18.754 1.00 43.06 123 PRO A O 1
ATOM 1011 N N . GLU A 1 124 ? -15.167 -15.675 20.409 1.00 48.38 124 GLU A N 1
ATOM 1012 C CA . GLU A 1 124 ? -14.694 -16.889 21.064 1.00 48.38 124 GLU A CA 1
ATOM 1013 C C . GLU A 1 124 ? -15.940 -17.708 21.442 1.00 48.38 124 GLU A C 1
ATOM 1015 O O . GLU A 1 124 ? -16.874 -17.174 22.043 1.00 48.38 124 GLU A O 1
ATOM 1020 N N . GLN A 1 125 ? -16.009 -18.940 20.927 1.00 39.53 125 GLN A N 1
ATOM 1021 C CA . GLN A 1 125 ? -17.115 -19.880 21.143 1.00 39.53 125 GLN A CA 1
ATOM 1022 C C . GLN A 1 125 ? -17.087 -20.417 22.571 1.00 39.53 125 GLN A C 1
ATOM 1024 O O . GLN A 1 125 ? -15.967 -20.713 23.048 1.00 39.53 125 GLN A O 1
#

Foldseek 3Di:
DWPQLQADEPPVLVLLVVVCQFFDPDCCDPPSVNSVVLQRVQRVLCVVVVLWDAQPVRQKIKHFSLTAGPVRFTKMWIWGADPDPVGRRIYGPHIDGCPDPDRVVVVVSDPDHGDRGDDPPDPDD

Radius of gyration: 14.41 Å; chains: 1; bounding box: 33×35×38 Å

pLDDT: mean 90.13, std 10.67, range [39.53, 97.81]

Secondary structure (DSSP, 8-state):
--HHHHEE-TTTHHHHHHHHHHBSS----GGGHHHHHHHHHHHHHHHHHT--EE-TTSS-EEEEEEEEBTTS-EEEEEEEE-S-TTS-SEEEEEEE-TTSTTHHHHHHTSSSPPPPP----PPP-

Sequence (125 aa):
MRLFDFAFVPNYPEPLERLKNLAANEHWGRGARMLRSYFNHMFDKVMDDGLLTVHPNGNSAVFHTGLLTRSDQDIYAVFVPNERDDAQDWFFRGFSTRDAIGLGDLLAEHEDLPARPRFIQRPEQ